Protein AF-A0AAW1UVA2-F1 (afdb_monomer_lite)

Sequence (153 aa):
MVSECLQNREATVVDADKLIKRSIAFFERLKEKPGTKTLEAKRAAITSNFCDLPITSRNKITAIYDQQLLSSVENNLNGDFSQQEAVIATGTNNYEKEYESLFSELKVLEINNWAPEKFVGYGEQEIEHLCARFRLNANKIKNNFRDNWKTAL

Foldseek 3Di:
DLVVLVPDPPQDPLNNVVSLVVVLVVLVVCVVPPDPVRVLVVVCVVVCAHPNDRNDDDVVDDDDDSVVVSVVVSVVSVCPPQPPVPPPDDPDPCSVVVVVLLSVLSLLVDPVSDDPDDDDCPSLVSLVVVCVVVVHDSVVVSVVSNVVSVVVD

Secondary structure (DSSP, 8-state):
-HHHHHH-TT--HHHHHHHHHHHHHHHHHHHHS--HHHHHHHHHHHHTEETTEE----TTSPPP-HHHHHHHHHHHHHHHHHHTT-SSS---TTHHHHHHHHHHHHHTT-GGGS-SS--TTTTHHHHHHHHHHTT--HHHHHHHHHHHHHH--

Structure (mmCIF, N/CA/C/O backbone):
data_AF-A0AAW1UVA2-F1
#
_entry.id   AF-A0AAW1UVA2-F1
#
loop_
_atom_site.group_PDB
_atom_site.id
_atom_site.type_symbol
_atom_site.label_atom_id
_atom_site.label_alt_id
_atom_site.label_comp_id
_atom_site.label_asym_id
_atom_site.label_entity_id
_atom_site.label_seq_id
_atom_site.pdbx_PDB_ins_code
_atom_site.Cartn_x
_atom_site.Cartn_y
_atom_site.Cartn_z
_atom_site.occupancy
_atom_site.B_iso_or_equiv
_atom_site.auth_seq_id
_atom_site.auth_comp_id
_atom_site.auth_asym_id
_atom_site.auth_atom_id
_atom_site.pdbx_PDB_model_num
ATOM 1 N N . MET A 1 1 ? -13.250 -4.067 1.180 1.00 55.97 1 MET A N 1
ATOM 2 C CA . MET A 1 1 ? -12.621 -2.903 0.522 1.00 55.97 1 MET A CA 1
ATOM 3 C C . MET A 1 1 ? -11.191 -3.219 0.101 1.00 55.97 1 MET A C 1
ATOM 5 O O . MET A 1 1 ? -11.029 -3.576 -1.047 1.00 55.97 1 MET A O 1
ATOM 9 N N . VAL A 1 2 ? -10.178 -3.227 0.981 1.00 62.25 2 VAL A N 1
ATOM 10 C CA . VAL A 1 2 ? -8.783 -3.542 0.571 1.00 62.25 2 VAL A CA 1
ATOM 11 C C . VAL A 1 2 ? -8.648 -4.960 0.014 1.00 62.25 2 VAL A C 1
ATOM 13 O O . VAL A 1 2 ? -8.144 -5.131 -1.084 1.00 62.25 2 VAL A O 1
ATOM 16 N N . SER A 1 3 ? -9.192 -5.964 0.711 1.00 68.19 3 SER A N 1
ATOM 17 C CA . SER A 1 3 ? -9.168 -7.361 0.243 1.00 68.19 3 SER A CA 1
ATOM 18 C C . SER A 1 3 ? -9.852 -7.564 -1.110 1.00 68.19 3 SER A C 1
ATOM 20 O O . SER A 1 3 ? -9.451 -8.443 -1.852 1.00 68.19 3 SER A O 1
ATOM 22 N N . GLU A 1 4 ? -10.880 -6.783 -1.427 1.00 73.62 4 GLU A N 1
ATOM 23 C CA . GLU A 1 4 ? -11.614 -6.902 -2.692 1.00 73.62 4 GLU A CA 1
ATOM 24 C C . GLU A 1 4 ? -10.848 -6.214 -3.825 1.00 73.62 4 GLU A C 1
ATOM 26 O O . GLU A 1 4 ? -10.681 -6.782 -4.898 1.00 73.62 4 GLU A O 1
ATOM 31 N N . CYS A 1 5 ? -10.289 -5.030 -3.555 1.00 67.88 5 CYS A N 1
ATOM 32 C CA . CYS A 1 5 ? -9.435 -4.328 -4.507 1.00 67.88 5 CYS A CA 1
ATOM 33 C C . CYS A 1 5 ? -8.150 -5.112 -4.820 1.00 67.88 5 CYS A C 1
ATOM 35 O O . CYS A 1 5 ? -7.747 -5.149 -5.975 1.00 67.88 5 CYS A O 1
ATOM 37 N N . LEU A 1 6 ? -7.541 -5.775 -3.828 1.00 67.44 6 LEU A N 1
ATOM 38 C CA . LEU A 1 6 ? -6.348 -6.614 -4.016 1.00 67.44 6 LEU A CA 1
ATOM 39 C C . LEU A 1 6 ? -6.647 -7.958 -4.701 1.00 67.44 6 LEU A C 1
ATOM 41 O O . LEU A 1 6 ? -5.748 -8.574 -5.260 1.00 67.44 6 LEU A O 1
ATOM 45 N N . GLN A 1 7 ? -7.896 -8.428 -4.658 1.00 75.38 7 GLN A N 1
ATOM 46 C CA . GLN A 1 7 ? -8.329 -9.631 -5.377 1.00 75.38 7 GLN A CA 1
ATOM 47 C C . GLN A 1 7 ? -8.655 -9.353 -6.848 1.00 75.38 7 GLN A C 1
ATOM 49 O O . GLN A 1 7 ? -8.804 -10.299 -7.628 1.00 75.38 7 GLN A O 1
ATOM 54 N N . ASN A 1 8 ? -8.766 -8.081 -7.245 1.00 76.94 8 ASN A N 1
ATOM 55 C CA . ASN A 1 8 ? -8.970 -7.732 -8.640 1.00 76.94 8 ASN A CA 1
ATOM 56 C C . ASN A 1 8 ? -7.690 -8.010 -9.443 1.00 76.94 8 ASN A C 1
ATOM 58 O O . ASN A 1 8 ? -6.608 -7.547 -9.094 1.00 76.94 8 ASN A O 1
ATOM 62 N N . ARG A 1 9 ? -7.821 -8.735 -10.558 1.00 68.94 9 ARG A N 1
ATOM 63 C CA . ARG A 1 9 ? -6.695 -9.079 -11.444 1.00 68.94 9 ARG A CA 1
ATOM 64 C C . ARG A 1 9 ? -6.120 -7.875 -12.190 1.00 68.94 9 ARG A C 1
ATOM 66 O O . ARG A 1 9 ? -5.031 -7.978 -12.741 1.00 68.94 9 ARG A O 1
ATOM 73 N N . GLU A 1 10 ? -6.857 -6.772 -12.228 1.00 75.12 10 GLU A N 1
ATOM 74 C CA . GLU A 1 10 ? -6.433 -5.515 -12.849 1.00 75.12 10 GLU A CA 1
ATOM 75 C C . GLU A 1 10 ? -5.598 -4.634 -11.910 1.00 75.12 10 GLU A C 1
ATOM 77 O O . GLU A 1 10 ? -5.023 -3.648 -12.363 1.00 75.12 10 GLU A O 1
ATOM 82 N N . ALA A 1 11 ? -5.522 -4.960 -10.614 1.00 69.94 11 ALA A N 1
ATOM 83 C CA . ALA A 1 11 ? -4.760 -4.163 -9.662 1.00 69.94 11 ALA A CA 1
ATOM 84 C C . ALA A 1 11 ? -3.256 -4.302 -9.932 1.00 69.94 11 ALA A C 1
ATOM 86 O O . ALA A 1 11 ? -2.697 -5.402 -9.882 1.00 69.94 11 ALA A O 1
ATOM 87 N N . THR A 1 12 ? -2.591 -3.179 -10.202 1.00 78.44 12 THR A N 1
ATOM 88 C CA . THR A 1 12 ? -1.133 -3.152 -10.318 1.00 78.44 12 THR A CA 1
ATOM 89 C C . THR A 1 12 ? -0.498 -3.287 -8.934 1.00 78.44 12 THR A C 1
ATOM 91 O O . THR A 1 12 ? -1.101 -2.994 -7.898 1.00 78.44 12 THR A O 1
ATOM 94 N N . VAL A 1 13 ? 0.771 -3.696 -8.906 1.00 78.31 13 VAL A N 1
ATOM 95 C CA . VAL A 1 13 ? 1.569 -3.732 -7.670 1.00 78.31 13 VAL A CA 1
ATOM 96 C C . VAL A 1 13 ? 1.650 -2.340 -7.021 1.00 78.31 13 VAL A C 1
ATOM 98 O O . VAL A 1 13 ? 1.659 -2.223 -5.797 1.00 78.31 13 VAL A O 1
ATOM 101 N N . VAL A 1 14 ? 1.652 -1.277 -7.831 1.00 77.12 14 VAL A N 1
ATOM 102 C CA . VAL A 1 14 ? 1.715 0.113 -7.359 1.00 77.12 14 VAL A CA 1
ATOM 103 C C . VAL A 1 14 ? 0.389 0.567 -6.748 1.00 77.12 14 VAL A C 1
ATOM 105 O O . VAL A 1 14 ? 0.384 1.172 -5.671 1.00 77.12 14 VAL A O 1
ATOM 108 N N . ASP A 1 15 ? -0.737 0.205 -7.361 1.00 77.38 15 ASP A N 1
ATOM 109 C CA . ASP A 1 15 ? -2.063 0.442 -6.795 1.00 77.38 15 ASP A CA 1
ATOM 110 C C . ASP A 1 15 ? -2.268 -0.329 -5.484 1.00 77.38 15 ASP A C 1
ATOM 112 O O . ASP A 1 15 ? -2.815 0.216 -4.519 1.00 77.38 15 ASP A O 1
ATOM 116 N N . ALA A 1 16 ? -1.788 -1.573 -5.414 1.00 79.38 16 ALA A N 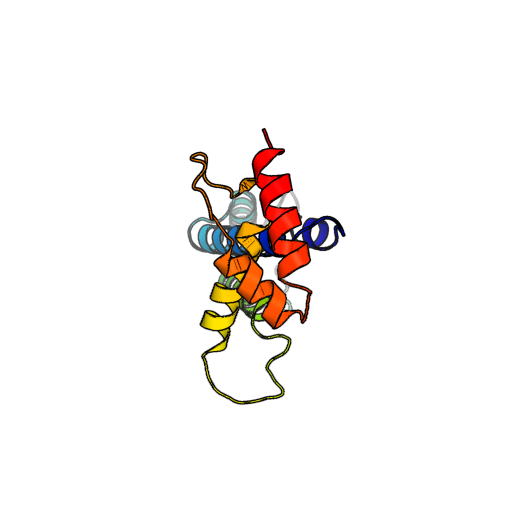1
ATOM 117 C CA . ALA A 1 16 ? -1.842 -2.393 -4.209 1.00 79.38 16 ALA A CA 1
ATOM 118 C C . ALA A 1 16 ? -1.096 -1.743 -3.029 1.00 79.38 16 ALA A C 1
ATOM 120 O O . ALA A 1 16 ? -1.679 -1.570 -1.955 1.00 79.38 16 ALA A O 1
ATOM 121 N N . ASP A 1 17 ? 0.150 -1.307 -3.232 1.00 79.81 17 ASP A N 1
ATOM 122 C CA . ASP A 1 17 ? 0.942 -0.602 -2.212 1.00 79.81 17 ASP A CA 1
ATOM 123 C C . ASP A 1 17 ? 0.265 0.701 -1.762 1.00 79.81 17 ASP A C 1
ATOM 125 O O . ASP A 1 17 ? 0.136 0.971 -0.565 1.00 79.81 17 ASP A O 1
ATOM 129 N N . LYS A 1 18 ? -0.276 1.482 -2.705 1.00 82.56 18 LYS A N 1
ATOM 130 C CA . LYS A 1 18 ? -1.019 2.711 -2.394 1.00 82.56 18 LYS A CA 1
ATOM 131 C C . LYS A 1 18 ? -2.249 2.436 -1.528 1.00 82.56 18 LYS A C 1
ATOM 133 O O . LYS A 1 18 ? -2.531 3.192 -0.592 1.00 82.56 18 LYS A O 1
ATOM 138 N N . LEU A 1 19 ? -2.992 1.368 -1.818 1.00 82.12 19 LEU A N 1
ATOM 139 C CA . LEU A 1 19 ? -4.156 0.951 -1.031 1.00 82.12 19 LEU A CA 1
ATOM 140 C C . LEU A 1 19 ? -3.762 0.494 0.376 1.00 82.12 19 LEU A C 1
ATOM 142 O O . LEU A 1 19 ? -4.458 0.825 1.343 1.00 82.12 19 LEU A O 1
ATOM 146 N N . ILE A 1 20 ? -2.647 -0.219 0.507 1.00 83.12 20 ILE A N 1
ATOM 147 C CA . ILE A 1 20 ? -2.124 -0.679 1.795 1.00 83.12 20 ILE A CA 1
ATOM 148 C C 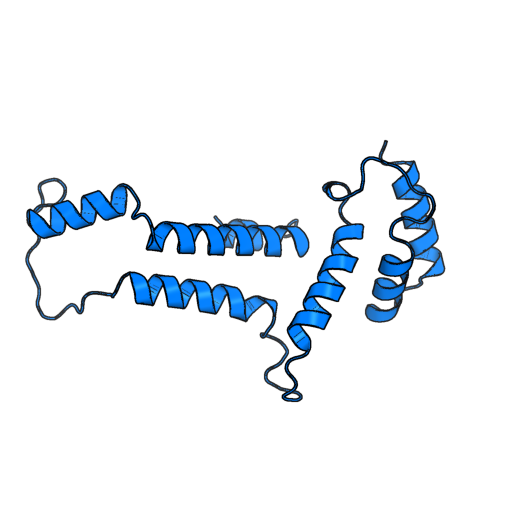. ILE A 1 20 ? -1.651 0.508 2.635 1.00 83.12 20 ILE A C 1
ATOM 150 O O . ILE A 1 20 ? -2.139 0.679 3.752 1.00 83.12 20 ILE A O 1
ATOM 154 N N . LYS A 1 21 ? -0.829 1.406 2.077 1.00 83.75 21 LYS A N 1
ATOM 155 C CA . LYS A 1 21 ? -0.378 2.641 2.748 1.00 83.75 21 LYS A CA 1
ATOM 156 C C . LYS A 1 21 ? -1.546 3.515 3.191 1.00 83.75 21 LYS A C 1
ATOM 158 O O . LYS A 1 21 ? -1.575 4.006 4.318 1.00 83.75 21 LYS A O 1
ATOM 163 N N . ARG A 1 22 ? -2.571 3.656 2.344 1.00 85.12 22 ARG A N 1
ATOM 164 C CA . ARG A 1 22 ? -3.810 4.360 2.710 1.00 85.12 22 ARG A CA 1
ATOM 165 C C . ARG A 1 22 ? -4.518 3.703 3.897 1.00 85.12 22 ARG A C 1
ATOM 167 O O . ARG A 1 22 ? -5.100 4.405 4.722 1.00 85.12 22 ARG A O 1
ATOM 174 N N . SER A 1 23 ? -4.501 2.378 3.965 1.00 84.88 23 SER A N 1
ATOM 175 C CA . SER A 1 23 ? -5.155 1.615 5.031 1.00 84.88 23 SER A CA 1
ATOM 176 C C . SER A 1 23 ? -4.390 1.706 6.345 1.00 84.88 23 SER A C 1
ATOM 178 O O . SER A 1 23 ? -5.012 1.912 7.383 1.00 84.88 23 SER A O 1
ATOM 180 N N . ILE A 1 24 ? -3.058 1.657 6.297 1.00 84.81 24 ILE A N 1
ATOM 181 C CA . ILE A 1 24 ? -2.179 1.921 7.444 1.00 84.81 24 ILE A CA 1
ATOM 182 C C . ILE A 1 24 ? -2.465 3.314 8.013 1.00 84.81 24 ILE A C 1
ATOM 184 O O . ILE A 1 24 ? -2.867 3.429 9.169 1.00 84.81 24 ILE A O 1
ATOM 188 N N . ALA A 1 25 ? -2.417 4.353 7.173 1.00 84.88 25 ALA A N 1
ATOM 189 C CA . ALA A 1 25 ? -2.702 5.727 7.594 1.00 84.88 25 ALA A CA 1
ATOM 190 C C . ALA A 1 25 ? -4.119 5.892 8.180 1.00 84.88 25 ALA A C 1
ATOM 192 O O . ALA A 1 25 ? -4.367 6.721 9.059 1.00 84.88 25 ALA A O 1
ATOM 193 N N . PHE A 1 26 ? -5.085 5.107 7.697 1.00 85.25 26 PHE A N 1
ATOM 194 C CA . PHE A 1 26 ? -6.427 5.077 8.267 1.00 85.25 26 PHE A CA 1
ATOM 195 C C . PHE A 1 26 ? -6.446 4.459 9.674 1.00 85.25 26 PHE A C 1
ATOM 197 O O . PHE A 1 26 ? -7.090 5.015 10.565 1.00 85.25 26 PHE A O 1
ATOM 204 N N . PHE A 1 27 ? -5.736 3.350 9.897 1.00 83.75 27 PHE A N 1
ATOM 205 C CA . PHE A 1 27 ? -5.634 2.727 11.217 1.00 83.75 27 PHE A CA 1
ATOM 206 C C . PHE A 1 27 ? -4.873 3.595 12.224 1.00 83.75 27 PHE A C 1
ATOM 208 O O . PHE A 1 27 ? -5.314 3.694 13.369 1.00 83.75 27 PHE A O 1
ATOM 215 N N . GLU A 1 28 ? -3.814 4.290 11.805 1.00 84.94 28 GLU A N 1
ATOM 216 C CA . GLU A 1 28 ? -3.115 5.279 12.639 1.00 84.94 28 GLU A CA 1
ATOM 217 C C . GLU A 1 28 ? -4.075 6.375 13.115 1.00 84.94 28 GLU A C 1
ATOM 219 O O . GLU A 1 28 ? -4.224 6.617 14.315 1.00 84.94 28 GLU A O 1
ATOM 224 N N . ARG A 1 29 ? -4.837 6.968 12.187 1.00 85.25 29 ARG A N 1
ATOM 225 C CA . ARG A 1 29 ? -5.842 7.986 12.530 1.00 85.25 29 ARG A CA 1
ATOM 226 C C . ARG A 1 29 ? -6.944 7.455 13.440 1.00 85.25 29 ARG A C 1
ATOM 228 O O . ARG A 1 29 ? -7.454 8.210 14.263 1.00 85.25 29 ARG A O 1
ATOM 235 N N . LEU A 1 30 ? -7.323 6.183 13.313 1.00 83.50 30 LEU A N 1
ATOM 236 C CA . LEU A 1 30 ? -8.300 5.559 14.208 1.00 83.50 30 LEU A CA 1
ATOM 237 C C . LEU A 1 30 ? -7.775 5.389 15.639 1.00 83.50 30 LEU A C 1
ATOM 239 O O . LEU A 1 30 ? -8.580 5.447 16.573 1.00 83.50 30 LEU A O 1
ATOM 243 N N . LYS A 1 31 ? -6.460 5.199 15.829 1.00 81.69 31 LYS A N 1
ATOM 244 C CA . LYS A 1 31 ? -5.844 5.171 17.167 1.00 81.69 31 LYS A CA 1
ATOM 245 C C . LYS A 1 31 ? -5.916 6.544 17.837 1.00 81.69 31 LYS A C 1
ATOM 247 O O . LYS A 1 31 ? -6.214 6.613 19.027 1.00 81.69 31 LYS A O 1
ATOM 252 N N . GLU A 1 32 ? -5.675 7.615 17.081 1.00 83.50 32 GLU A N 1
ATOM 253 C CA . GLU A 1 32 ? -5.730 8.995 17.584 1.00 83.50 32 GLU A CA 1
ATOM 254 C C . GLU A 1 32 ? -7.165 9.478 17.816 1.00 83.50 32 GLU A C 1
ATOM 256 O O . GLU A 1 32 ? -7.486 10.055 18.857 1.00 83.50 32 GLU A O 1
ATOM 261 N N . LYS A 1 33 ? -8.049 9.242 16.840 1.00 85.00 33 LYS A N 1
ATOM 262 C CA . LYS A 1 33 ? -9.431 9.711 16.856 1.00 85.00 33 LYS A CA 1
ATOM 263 C C . LYS A 1 33 ? -10.393 8.545 16.610 1.00 85.00 33 LYS A C 1
ATOM 265 O O . LYS A 1 33 ? -10.565 8.121 15.465 1.00 85.00 33 LYS A O 1
ATOM 270 N N . PRO A 1 34 ? -11.091 8.057 17.653 1.00 79.38 34 PRO A N 1
ATOM 271 C CA . PRO A 1 34 ? -12.045 6.969 17.493 1.00 79.38 34 PRO A CA 1
ATOM 272 C C . PRO A 1 34 ? -13.211 7.390 16.591 1.00 79.38 34 PRO A C 1
ATOM 274 O O . PRO A 1 34 ? -13.727 8.508 16.682 1.00 79.38 34 PRO A O 1
ATOM 277 N N . GLY A 1 35 ? -13.638 6.471 15.724 1.00 82.31 35 GLY A N 1
ATOM 278 C CA . GLY A 1 35 ? -14.748 6.693 14.803 1.00 82.31 35 GLY A CA 1
ATOM 279 C C . GLY A 1 35 ? -16.101 6.812 15.510 1.00 82.31 35 GLY A C 1
ATOM 280 O O . GLY A 1 35 ? -16.270 6.412 16.662 1.00 82.31 35 GLY A O 1
ATOM 281 N N . THR A 1 36 ? -17.106 7.313 14.791 1.00 83.56 36 THR A N 1
ATOM 282 C CA . THR A 1 36 ? -18.462 7.561 15.314 1.00 83.56 36 THR A CA 1
ATOM 283 C C . THR A 1 36 ? -19.093 6.308 15.923 1.00 83.56 36 THR A C 1
ATOM 285 O O . THR A 1 36 ? -19.630 6.363 17.025 1.00 83.56 36 THR A O 1
ATOM 288 N N . LYS A 1 37 ? -18.944 5.158 15.253 1.00 82.44 37 LYS A N 1
ATOM 289 C CA . LYS A 1 37 ? -19.441 3.861 15.742 1.00 82.44 37 LYS A CA 1
ATOM 290 C C . LYS A 1 37 ? -18.683 3.367 16.975 1.00 82.44 37 LYS A C 1
ATOM 292 O O . LYS A 1 37 ? -19.279 2.794 17.877 1.00 82.44 37 LYS A O 1
ATOM 297 N N . THR A 1 38 ? -17.377 3.620 17.049 1.00 80.31 38 THR A N 1
ATOM 298 C CA . THR A 1 38 ? -16.568 3.298 18.233 1.00 80.31 38 THR A CA 1
ATOM 299 C C . THR A 1 38 ? -17.009 4.135 19.433 1.00 80.31 38 THR A C 1
ATOM 301 O O . THR A 1 38 ? -17.074 3.631 20.550 1.00 80.31 38 THR A O 1
ATOM 304 N N . LEU A 1 39 ? -17.351 5.409 19.217 1.00 82.12 39 LEU A N 1
ATOM 305 C CA . LEU A 1 39 ? -17.897 6.277 20.261 1.00 82.12 39 LEU A CA 1
ATOM 306 C C . LEU A 1 39 ? -19.283 5.818 20.723 1.00 82.12 39 LEU A C 1
ATOM 308 O O . LEU A 1 39 ? -19.549 5.818 21.921 1.00 82.12 39 LEU A O 1
ATOM 312 N N . GLU A 1 40 ? -20.146 5.408 19.797 1.00 82.44 40 GLU A N 1
ATOM 313 C CA . GLU A 1 40 ? -21.461 4.840 20.102 1.00 82.44 40 GLU A CA 1
ATOM 314 C C . GLU A 1 40 ? -21.342 3.549 20.923 1.00 82.44 40 GLU A C 1
ATOM 316 O O . GLU A 1 40 ? -21.980 3.427 21.966 1.00 82.44 40 GLU A O 1
ATOM 321 N N . ALA A 1 41 ? -20.439 2.645 20.536 1.00 81.25 41 ALA A N 1
ATOM 322 C CA . ALA A 1 41 ? -20.148 1.428 21.290 1.00 81.25 41 ALA A CA 1
ATOM 323 C C . ALA A 1 41 ? -19.597 1.728 22.695 1.00 81.25 41 ALA A C 1
ATOM 325 O O . ALA A 1 41 ? -20.038 1.126 23.671 1.00 81.25 41 ALA A O 1
ATOM 326 N N . LYS A 1 42 ? -18.683 2.702 22.830 1.00 80.62 42 LYS A N 1
ATOM 327 C CA . LYS A 1 42 ? -18.169 3.143 24.141 1.00 80.62 42 LYS A CA 1
ATOM 328 C C . LYS A 1 42 ? -19.269 3.736 25.018 1.00 80.62 42 LYS A C 1
ATOM 330 O O . LYS A 1 42 ? -19.315 3.449 26.210 1.00 80.62 42 LYS A O 1
ATOM 335 N N . ARG A 1 43 ? -20.166 4.539 24.440 1.00 82.12 43 ARG A N 1
ATOM 336 C CA . ARG A 1 43 ? -21.327 5.085 25.157 1.00 82.12 43 ARG A CA 1
ATOM 337 C C . ARG A 1 43 ? -22.248 3.968 25.620 1.00 82.12 43 ARG A C 1
ATOM 339 O O . ARG A 1 43 ? -22.565 3.919 26.797 1.00 82.12 43 ARG A O 1
ATOM 346 N N . ALA A 1 44 ? -22.590 3.034 24.745 1.00 80.69 44 ALA A N 1
ATOM 347 C CA . ALA A 1 44 ? -23.442 1.908 25.095 1.00 80.69 44 ALA A CA 1
ATOM 348 C C . ALA A 1 44 ? -22.821 0.969 26.137 1.00 80.69 44 ALA A C 1
ATOM 350 O O . ALA A 1 44 ? -23.540 0.447 26.984 1.00 80.69 44 ALA A O 1
ATOM 351 N N . ALA A 1 45 ? -21.494 0.799 26.132 1.00 77.56 45 ALA A N 1
ATOM 352 C CA . ALA A 1 45 ? -20.783 0.074 27.183 1.00 77.56 45 ALA A CA 1
ATOM 353 C C . ALA A 1 45 ? -20.924 0.761 28.554 1.00 77.56 45 ALA A C 1
ATOM 355 O O . ALA A 1 45 ? -21.099 0.082 29.560 1.00 77.56 45 ALA A O 1
ATOM 356 N N . ILE A 1 46 ? -20.907 2.100 28.599 1.00 78.94 46 ILE A N 1
ATOM 357 C CA . ILE A 1 46 ? -21.146 2.876 29.829 1.00 78.94 46 ILE A CA 1
ATOM 358 C C . ILE A 1 46 ? -22.621 2.792 30.241 1.00 78.94 46 ILE A C 1
ATOM 360 O O . ILE A 1 46 ? -22.933 2.544 31.401 1.00 78.94 46 ILE A O 1
ATOM 364 N N . THR A 1 47 ? -23.537 2.983 29.292 1.00 77.62 47 THR A N 1
ATOM 365 C CA . THR A 1 47 ? -24.989 2.989 29.533 1.00 77.62 47 THR A CA 1
ATOM 366 C C . THR A 1 47 ? -25.555 1.577 29.751 1.00 77.62 47 THR A C 1
ATOM 368 O O . THR A 1 47 ? -26.713 1.439 30.130 1.00 77.62 47 THR A O 1
ATOM 371 N N . SER A 1 48 ? -24.751 0.525 29.534 1.00 75.00 48 SER A N 1
ATOM 372 C CA . SER A 1 48 ? -25.153 -0.894 29.557 1.00 75.00 48 SER A CA 1
ATOM 373 C C . SER A 1 48 ? -26.370 -1.210 28.675 1.00 75.00 48 SER A C 1
ATOM 375 O O . SER A 1 48 ? -27.077 -2.189 28.907 1.00 75.00 48 SER A O 1
ATOM 377 N N . ASN A 1 49 ? -26.613 -0.385 27.656 1.00 76.81 49 ASN A N 1
ATOM 378 C CA . ASN A 1 49 ? -27.748 -0.485 26.752 1.00 76.81 49 ASN A CA 1
ATOM 379 C C . ASN A 1 49 ? -27.297 -0.072 25.348 1.00 76.81 49 ASN A C 1
ATOM 381 O O . ASN A 1 49 ? -26.772 1.029 25.164 1.00 76.81 49 ASN A O 1
ATOM 385 N N . PHE A 1 50 ? -27.480 -0.954 24.370 1.00 73.38 50 PHE A N 1
ATOM 386 C CA . PHE A 1 50 ? -27.177 -0.692 22.964 1.00 73.38 50 PHE A CA 1
ATOM 387 C C . PHE A 1 50 ? -28.447 -0.912 22.149 1.00 73.38 50 PHE A C 1
ATOM 389 O O . PHE A 1 50 ? -28.943 -2.033 22.120 1.00 73.38 50 PHE A O 1
ATOM 396 N N . CYS A 1 51 ? -28.974 0.133 21.502 1.00 67.00 51 CYS A N 1
ATOM 397 C CA . CYS A 1 51 ? -30.207 0.054 20.701 1.00 67.00 51 CYS A CA 1
ATOM 398 C C . CYS A 1 51 ? -31.338 -0.722 21.411 1.00 67.00 51 CYS A C 1
ATOM 400 O O . CYS A 1 51 ? -31.877 -1.677 20.859 1.00 67.00 51 CYS A O 1
ATOM 402 N N . ASP A 1 52 ? -31.633 -0.343 22.659 1.00 74.19 52 ASP A N 1
ATOM 403 C CA . ASP A 1 52 ? -32.680 -0.928 23.516 1.00 74.19 52 ASP A CA 1
ATOM 404 C C . ASP A 1 52 ? -32.444 -2.372 24.002 1.00 74.19 52 ASP A C 1
ATOM 406 O O . ASP A 1 52 ? -33.306 -2.960 24.660 1.00 74.19 52 ASP A O 1
ATOM 410 N N . LEU A 1 53 ? -31.259 -2.937 23.746 1.00 73.81 53 LEU A N 1
ATOM 411 C CA . LEU A 1 53 ? -30.827 -4.222 24.290 1.00 73.81 53 LEU A CA 1
ATOM 412 C C . LEU A 1 53 ? -29.889 -4.031 25.496 1.00 73.81 53 LEU A C 1
ATOM 414 O O . LEU A 1 53 ? -28.786 -3.490 25.339 1.00 73.81 53 LEU A O 1
ATOM 418 N N . PRO A 1 54 ? -30.265 -4.532 26.691 1.00 76.44 54 PRO A N 1
ATOM 419 C CA . PRO A 1 54 ? -29.399 -4.484 27.859 1.00 76.44 54 PRO A CA 1
ATOM 420 C C . PRO A 1 54 ? -28.203 -5.425 27.681 1.00 76.44 54 PRO A C 1
ATOM 422 O O . PRO A 1 54 ? -28.348 -6.616 27.396 1.00 76.44 54 PRO A O 1
ATOM 425 N N . ILE A 1 55 ? -27.000 -4.895 27.882 1.00 75.69 55 ILE A N 1
ATOM 426 C CA . ILE A 1 55 ? -25.757 -5.656 27.774 1.00 75.69 55 ILE A CA 1
ATOM 427 C C . ILE A 1 55 ? -25.509 -6.359 29.111 1.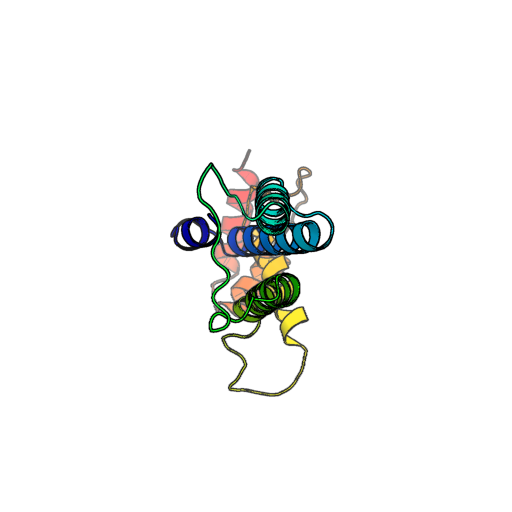00 75.69 55 ILE A C 1
ATOM 429 O O . ILE A 1 55 ? -25.101 -5.741 30.092 1.00 75.69 55 ILE A O 1
ATOM 433 N N . THR A 1 56 ? -25.721 -7.673 29.171 1.00 71.31 56 THR A N 1
ATOM 434 C CA . THR A 1 56 ? -25.307 -8.475 30.331 1.00 71.31 56 THR A CA 1
ATOM 435 C C . THR A 1 56 ? -23.809 -8.763 30.273 1.00 71.31 56 THR A C 1
ATOM 437 O O . THR A 1 56 ? -23.346 -9.454 29.362 1.00 71.31 56 THR A O 1
ATOM 440 N N . SER A 1 57 ? -23.052 -8.284 31.263 1.00 65.19 57 SER A N 1
ATOM 441 C CA . SER A 1 57 ? -21.631 -8.618 31.412 1.00 65.19 57 SER A CA 1
ATOM 442 C C . SER A 1 57 ? -21.454 -10.114 31.696 1.00 65.19 57 SER A C 1
ATOM 444 O O . SER A 1 57 ? -21.941 -10.636 32.701 1.00 65.19 57 SER A O 1
ATOM 446 N N . ARG A 1 58 ? -20.756 -10.822 30.800 1.00 68.56 58 ARG A N 1
ATOM 447 C CA . ARG A 1 58 ? -20.336 -12.216 30.989 1.00 68.56 58 ARG A CA 1
ATOM 448 C C . ARG A 1 58 ? -18.828 -12.238 31.211 1.00 68.56 58 ARG A C 1
ATOM 450 O O . ARG A 1 58 ? -18.059 -12.122 30.263 1.00 68.56 58 ARG A O 1
ATOM 457 N N . ASN A 1 59 ? -18.409 -12.492 32.448 1.00 63.34 59 ASN A N 1
ATOM 458 C CA . ASN A 1 59 ? -17.002 -12.457 32.882 1.00 63.34 59 ASN A CA 1
ATOM 459 C C . ASN A 1 59 ? -16.076 -13.480 32.184 1.00 63.34 59 ASN A C 1
ATOM 461 O O . ASN A 1 59 ? -14.872 -13.462 32.405 1.00 63.34 59 ASN A O 1
ATOM 465 N N . LYS A 1 60 ? -16.618 -14.399 31.369 1.00 71.62 60 LYS A N 1
ATOM 466 C CA . LYS A 1 60 ? -15.834 -15.369 30.583 1.00 71.62 60 LYS A CA 1
ATOM 467 C C . LYS A 1 60 ? -15.300 -14.801 29.264 1.00 71.62 60 LYS A C 1
ATOM 469 O O . LYS A 1 60 ? -14.491 -15.464 28.626 1.00 71.62 60 LYS A O 1
ATOM 474 N N . ILE A 1 61 ? -15.773 -13.632 28.831 1.00 70.06 61 ILE A N 1
ATOM 475 C CA . ILE A 1 61 ? -15.347 -13.014 27.574 1.00 70.06 61 ILE A CA 1
ATOM 476 C C . ILE A 1 61 ? -14.272 -11.981 27.898 1.00 70.06 61 ILE A C 1
ATOM 478 O O . ILE A 1 61 ? -14.553 -10.950 28.506 1.00 70.06 61 ILE A O 1
ATOM 482 N N . THR A 1 62 ? -13.033 -12.266 27.507 1.00 68.38 62 THR A N 1
ATOM 483 C CA . THR A 1 62 ? -11.932 -11.309 27.611 1.00 68.38 62 THR A CA 1
ATOM 484 C C . THR A 1 62 ? -12.163 -10.176 26.618 1.00 68.38 62 THR A C 1
ATOM 486 O O . THR A 1 62 ? -12.374 -10.421 25.430 1.00 68.38 62 THR A O 1
ATOM 489 N N . ALA A 1 63 ? -12.133 -8.934 27.100 1.00 69.31 63 ALA A N 1
ATOM 490 C CA . ALA A 1 63 ? -12.195 -7.770 26.230 1.00 69.31 63 ALA A CA 1
ATOM 491 C C . ALA A 1 63 ? -10.950 -7.733 25.333 1.00 69.31 63 ALA A C 1
ATOM 493 O O . ALA A 1 63 ? -9.823 -7.857 25.817 1.00 69.31 63 ALA A O 1
ATOM 494 N N . ILE A 1 64 ? -11.155 -7.564 24.029 1.00 75.75 64 ILE A N 1
ATOM 495 C CA . ILE A 1 64 ? -10.057 -7.335 23.091 1.00 75.75 64 ILE A CA 1
ATOM 496 C C . ILE A 1 64 ? -9.564 -5.905 23.309 1.00 75.75 64 ILE A C 1
ATOM 498 O O . ILE A 1 64 ? -10.361 -4.971 23.344 1.00 75.75 64 ILE A O 1
ATOM 502 N N . TYR A 1 65 ? -8.254 -5.729 23.471 1.00 80.19 65 TYR A N 1
ATOM 503 C CA . TYR A 1 65 ? -7.669 -4.403 23.614 1.00 80.19 65 TYR A CA 1
ATOM 504 C C . TYR A 1 65 ? -7.557 -3.731 22.238 1.00 80.19 65 TYR A C 1
ATOM 506 O O . TYR A 1 65 ? -6.715 -4.113 21.421 1.00 80.19 65 TYR A O 1
ATOM 514 N N . ASP A 1 66 ? -8.404 -2.728 21.986 1.00 79.12 66 ASP A N 1
ATOM 515 C CA . ASP A 1 66 ? -8.550 -2.053 20.686 1.00 79.12 66 ASP A CA 1
ATOM 516 C C . ASP A 1 66 ? -7.209 -1.617 20.079 1.00 79.12 66 ASP A C 1
ATOM 518 O O . ASP A 1 66 ? -6.943 -1.851 18.901 1.00 79.12 66 ASP A O 1
ATOM 522 N N . GLN A 1 67 ? -6.325 -1.012 20.879 1.00 81.06 67 GLN A N 1
ATOM 523 C CA . GLN A 1 67 ? -5.039 -0.527 20.374 1.00 81.06 67 GLN A CA 1
ATOM 524 C C . GLN A 1 67 ? -4.081 -1.667 20.012 1.00 81.06 67 GLN A C 1
ATOM 526 O O . GLN A 1 67 ? -3.321 -1.528 19.059 1.00 81.06 67 GLN A O 1
ATOM 531 N N . GLN A 1 68 ? -4.114 -2.795 20.730 1.00 82.50 68 GLN A N 1
ATOM 532 C CA . GLN A 1 68 ? -3.280 -3.957 20.402 1.00 82.50 68 GLN A CA 1
ATOM 533 C C . GLN A 1 68 ? -3.774 -4.620 19.120 1.00 82.50 68 GLN A C 1
ATOM 535 O O . GLN A 1 68 ? -2.953 -5.005 18.293 1.00 82.50 68 GLN A O 1
ATOM 540 N N . LEU A 1 69 ? -5.092 -4.695 18.919 1.00 83.88 69 LEU A N 1
ATOM 541 C CA . LEU A 1 69 ? -5.661 -5.189 17.670 1.00 83.88 69 LEU A CA 1
ATOM 542 C C . LEU A 1 69 ? -5.253 -4.299 16.489 1.00 83.88 69 LEU A C 1
ATOM 544 O O . LEU A 1 69 ? -4.745 -4.808 15.494 1.00 83.88 69 LEU A O 1
ATOM 548 N N . LEU A 1 70 ? -5.418 -2.978 16.612 1.00 83.88 70 LEU A N 1
ATOM 549 C CA . LEU A 1 70 ? -5.046 -2.033 15.554 1.00 83.88 70 LEU A CA 1
ATOM 550 C C . LEU A 1 70 ? -3.547 -2.091 15.236 1.00 83.88 70 LEU A C 1
ATOM 552 O O . LEU A 1 70 ? -3.179 -2.154 14.068 1.00 83.88 70 LEU A O 1
ATOM 556 N N . SER A 1 71 ? -2.688 -2.134 16.257 1.00 82.94 71 SER A N 1
ATOM 557 C CA . SER A 1 71 ? -1.241 -2.287 16.063 1.00 82.94 71 SER A CA 1
ATOM 558 C C . SER A 1 71 ? -0.869 -3.639 15.453 1.00 82.94 71 SER A C 1
ATOM 560 O O . SER A 1 71 ? 0.029 -3.702 14.625 1.00 82.94 71 SER A O 1
ATOM 562 N N . SER A 1 72 ? -1.565 -4.72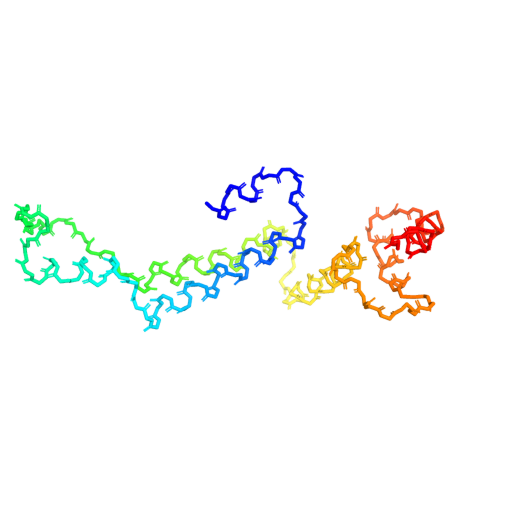3 15.808 1.00 83.25 72 SER A N 1
ATOM 563 C CA . SER A 1 72 ? -1.330 -6.035 15.196 1.00 83.25 72 SER A CA 1
ATOM 564 C C . SER A 1 72 ? -1.707 -6.050 13.717 1.00 83.25 72 SER A C 1
ATOM 566 O O . SER A 1 72 ? -0.986 -6.640 12.920 1.00 83.25 72 SER A O 1
ATOM 568 N N . VAL A 1 73 ? -2.822 -5.417 13.344 1.00 83.38 73 VAL A N 1
ATOM 569 C CA . VAL A 1 73 ? -3.250 -5.324 11.941 1.00 83.38 73 VAL A CA 1
ATOM 570 C C . VAL A 1 73 ? -2.268 -4.478 11.135 1.00 83.38 73 VAL A C 1
ATOM 572 O O . VAL A 1 73 ? -1.881 -4.876 10.044 1.00 83.38 73 VAL A O 1
ATOM 575 N N . GLU A 1 74 ? -1.824 -3.349 11.681 1.00 81.56 74 GLU A N 1
ATOM 576 C CA . GLU A 1 74 ? -0.818 -2.488 11.054 1.00 81.56 74 GLU A CA 1
ATOM 577 C C . GLU A 1 74 ? 0.514 -3.218 10.839 1.00 81.56 74 GLU A C 1
ATOM 579 O O . GLU A 1 74 ? 1.054 -3.207 9.735 1.00 81.56 74 GLU A O 1
ATOM 584 N N . ASN A 1 75 ? 0.999 -3.933 11.858 1.00 81.06 75 ASN A N 1
ATOM 585 C CA . ASN A 1 75 ? 2.225 -4.724 11.760 1.00 81.06 75 ASN A CA 1
ATOM 586 C C . ASN A 1 75 ? 2.116 -5.833 10.706 1.00 81.06 75 ASN A C 1
ATOM 588 O O . ASN A 1 75 ? 3.060 -6.044 9.950 1.00 81.06 75 ASN A O 1
ATOM 592 N N . ASN A 1 76 ? 0.968 -6.511 10.620 1.00 80.88 76 ASN A N 1
ATOM 593 C CA . ASN A 1 76 ? 0.744 -7.535 9.599 1.00 80.88 76 ASN A CA 1
ATOM 594 C C . ASN A 1 76 ? 0.720 -6.928 8.186 1.00 80.88 76 ASN A C 1
ATOM 596 O O . ASN A 1 76 ? 1.338 -7.474 7.277 1.00 80.88 76 ASN A O 1
ATOM 600 N N . LEU A 1 77 ? 0.074 -5.770 8.008 1.00 75.94 77 LEU A N 1
ATOM 601 C CA . LEU A 1 77 ? 0.050 -5.064 6.721 1.00 75.94 77 LEU A CA 1
ATOM 602 C C . LEU A 1 77 ? 1.441 -4.579 6.287 1.00 75.94 77 LEU A C 1
ATOM 604 O O . LEU A 1 77 ? 1.736 -4.595 5.095 1.00 75.94 77 LEU A O 1
ATOM 608 N N . ASN A 1 78 ? 2.296 -4.192 7.236 1.00 73.62 78 ASN A N 1
ATOM 609 C CA . ASN A 1 78 ? 3.690 -3.829 6.966 1.00 73.62 78 ASN A CA 1
ATOM 610 C C . ASN A 1 78 ? 4.577 -5.050 6.654 1.00 73.62 78 ASN A C 1
ATOM 612 O O . ASN A 1 78 ? 5.562 -4.925 5.927 1.00 73.62 78 ASN A O 1
ATOM 616 N N . GLY A 1 79 ? 4.256 -6.223 7.206 1.00 64.50 79 GLY A N 1
ATOM 617 C CA . GLY A 1 79 ? 5.035 -7.449 7.016 1.00 64.50 79 GLY A CA 1
ATOM 618 C C . GLY A 1 79 ? 4.814 -8.123 5.659 1.00 64.50 79 GLY A C 1
ATOM 619 O O . GLY A 1 79 ? 5.768 -8.603 5.050 1.00 64.50 79 GLY A O 1
ATOM 620 N N . ASP A 1 80 ? 3.580 -8.139 5.151 1.00 59.00 80 ASP A N 1
ATOM 621 C CA . ASP A 1 80 ? 3.214 -9.045 4.052 1.00 59.00 80 ASP A CA 1
ATOM 622 C C . ASP A 1 80 ? 3.818 -8.695 2.683 1.00 59.00 80 ASP A C 1
ATOM 624 O O . ASP A 1 80 ? 4.108 -9.603 1.907 1.00 59.00 80 ASP A O 1
ATOM 628 N N . PHE A 1 81 ? 4.066 -7.419 2.376 1.00 54.03 81 PHE A N 1
ATOM 629 C CA . PHE A 1 81 ? 4.585 -7.037 1.052 1.00 54.03 81 PHE A CA 1
ATOM 630 C C . PHE A 1 81 ? 6.109 -7.154 0.919 1.00 54.03 81 PHE A C 1
ATOM 632 O O . PHE A 1 81 ? 6.615 -7.441 -0.164 1.00 54.03 81 PHE A O 1
ATOM 639 N N . SER A 1 82 ? 6.839 -6.968 2.021 1.00 51.91 82 SER A N 1
ATOM 640 C CA . SER A 1 82 ? 8.307 -6.921 2.019 1.00 51.91 82 SER A CA 1
ATOM 641 C C . SER A 1 82 ? 8.965 -8.202 2.542 1.00 51.91 82 SER A C 1
ATOM 643 O O . SER A 1 82 ? 10.166 -8.374 2.349 1.00 51.91 82 SER A O 1
ATOM 645 N N . GLN A 1 83 ? 8.231 -9.088 3.232 1.00 51.38 83 GLN A N 1
ATOM 646 C CA . GLN A 1 83 ? 8.845 -10.181 4.007 1.00 51.38 83 GLN A CA 1
ATOM 647 C C . GLN A 1 83 ? 8.472 -11.602 3.563 1.00 51.38 83 GLN A C 1
ATOM 649 O O . GLN A 1 83 ? 9.151 -12.544 3.976 1.00 51.38 83 GLN A O 1
ATOM 654 N N . GLN A 1 84 ? 7.447 -11.804 2.723 1.00 48.56 84 GLN A N 1
ATOM 655 C CA . GLN A 1 84 ? 6.944 -13.163 2.456 1.00 48.56 84 GLN A CA 1
ATOM 656 C C . GLN A 1 84 ? 7.895 -14.071 1.649 1.00 48.56 84 GLN A C 1
ATOM 658 O O . GLN A 1 84 ? 7.760 -15.289 1.739 1.00 48.56 84 GLN A O 1
ATOM 663 N N . GLU A 1 85 ? 8.913 -13.544 0.960 1.00 44.00 85 GLU A N 1
ATOM 664 C CA . GLU A 1 85 ? 9.933 -14.380 0.288 1.00 44.00 85 GLU A CA 1
ATOM 665 C C . GLU A 1 85 ? 11.260 -14.520 1.066 1.00 44.00 85 GLU A C 1
ATOM 667 O O . GLU A 1 85 ? 12.118 -15.312 0.678 1.00 44.00 85 GLU A O 1
ATOM 672 N N . ALA A 1 86 ? 11.448 -13.820 2.194 1.00 43.06 86 ALA A N 1
ATOM 673 C CA . ALA A 1 86 ? 12.777 -13.623 2.792 1.00 43.06 86 ALA A CA 1
ATOM 674 C C . ALA A 1 86 ? 13.035 -14.332 4.137 1.00 43.06 86 ALA A C 1
ATOM 676 O O . ALA A 1 86 ? 14.029 -14.042 4.796 1.00 43.06 86 ALA A O 1
ATOM 677 N N . VAL A 1 87 ? 12.212 -15.295 4.562 1.00 44.09 87 VAL A N 1
ATOM 678 C CA . VAL A 1 87 ? 12.541 -16.083 5.774 1.00 44.09 87 VAL A CA 1
ATOM 679 C C . VAL A 1 87 ? 13.600 -17.168 5.491 1.00 44.09 87 VAL A C 1
ATOM 681 O O . VAL A 1 87 ? 14.193 -17.707 6.422 1.00 44.09 87 VAL A O 1
ATOM 684 N N . ILE A 1 88 ? 13.908 -17.477 4.223 1.00 45.00 88 ILE A N 1
ATOM 685 C CA . ILE A 1 88 ? 14.768 -18.628 3.878 1.00 45.00 88 ILE A CA 1
ATOM 686 C C . ILE A 1 88 ? 16.227 -18.253 3.554 1.00 45.00 88 ILE A C 1
ATOM 688 O O . ILE A 1 88 ? 17.098 -19.116 3.648 1.00 45.00 88 ILE A O 1
ATOM 692 N N . ALA A 1 89 ? 16.563 -16.998 3.246 1.00 44.06 89 ALA A N 1
ATOM 693 C CA . ALA A 1 89 ? 17.934 -16.675 2.849 1.00 44.06 89 ALA A CA 1
ATOM 694 C C . ALA A 1 89 ? 18.409 -15.316 3.374 1.00 44.06 89 ALA A C 1
ATOM 696 O O . ALA A 1 89 ? 17.989 -14.264 2.913 1.00 44.06 89 ALA A O 1
ATOM 697 N N . THR A 1 90 ? 19.389 -15.381 4.278 1.00 42.94 90 THR A N 1
ATOM 698 C CA . THR A 1 90 ? 20.346 -14.321 4.641 1.00 42.94 90 THR A CA 1
ATOM 699 C C . THR A 1 90 ? 19.803 -13.115 5.419 1.00 42.94 90 THR A C 1
ATOM 701 O O . THR A 1 90 ? 19.163 -12.215 4.890 1.00 42.94 90 THR A O 1
ATOM 704 N N . GLY A 1 91 ? 20.144 -13.072 6.712 1.00 47.06 91 GLY A N 1
ATOM 705 C CA . GLY A 1 91 ? 19.841 -11.976 7.632 1.00 47.06 91 GLY A CA 1
ATOM 706 C C . GLY A 1 91 ? 20.642 -10.711 7.334 1.00 47.06 91 GLY A C 1
ATOM 707 O O . GLY A 1 91 ? 21.625 -10.408 8.009 1.00 47.06 91 GLY A O 1
ATOM 708 N N . THR A 1 92 ? 20.232 -9.951 6.323 1.00 47.94 92 THR A N 1
ATOM 709 C CA . THR A 1 92 ? 20.737 -8.595 6.089 1.00 47.94 92 THR A CA 1
ATOM 710 C C . THR A 1 92 ? 19.575 -7.672 5.732 1.00 47.94 92 THR A C 1
ATOM 712 O O . THR A 1 92 ? 18.874 -7.881 4.747 1.00 47.94 92 THR A O 1
ATOM 715 N N . ASN A 1 93 ? 19.376 -6.638 6.554 1.00 53.62 93 ASN A N 1
ATOM 716 C CA . ASN A 1 93 ? 18.255 -5.689 6.518 1.00 53.62 93 ASN A CA 1
ATOM 717 C C . ASN A 1 93 ? 18.313 -4.689 5.339 1.00 53.62 93 ASN A C 1
ATOM 719 O O . ASN A 1 93 ? 18.138 -3.491 5.538 1.00 53.62 93 ASN A O 1
ATOM 723 N N . ASN A 1 94 ? 18.615 -5.148 4.121 1.00 60.22 94 ASN A N 1
ATOM 724 C CA . ASN A 1 94 ? 18.691 -4.301 2.919 1.00 60.22 94 ASN A CA 1
ATOM 725 C C . ASN A 1 94 ? 17.474 -4.461 1.984 1.00 60.22 94 ASN A C 1
ATOM 727 O O . ASN A 1 94 ? 17.377 -3.760 0.978 1.00 60.22 94 ASN A O 1
ATOM 731 N N . TYR A 1 95 ? 16.531 -5.340 2.339 1.00 64.50 95 TYR A N 1
ATOM 732 C CA . TYR A 1 95 ? 15.320 -5.645 1.568 1.00 64.50 95 TYR A CA 1
ATOM 733 C C . TYR A 1 95 ? 14.430 -4.421 1.348 1.00 64.50 95 TYR A C 1
ATOM 735 O O . TYR A 1 95 ? 13.892 -4.234 0.265 1.00 64.50 95 TYR A O 1
ATOM 743 N N . GLU A 1 96 ? 14.315 -3.550 2.349 1.00 67.19 96 GLU A N 1
ATOM 744 C CA . GLU A 1 96 ? 13.461 -2.365 2.275 1.00 67.19 96 GLU A CA 1
ATOM 745 C C . GLU A 1 96 ? 13.951 -1.398 1.191 1.00 67.19 96 GLU A C 1
ATOM 747 O O . GLU A 1 96 ? 13.158 -0.857 0.428 1.00 67.19 96 GLU A O 1
ATOM 752 N N . LYS A 1 97 ? 15.274 -1.263 1.037 1.00 71.75 97 LYS A N 1
ATOM 753 C CA . LYS A 1 97 ? 15.871 -0.424 -0.010 1.00 71.75 97 LYS A CA 1
ATOM 754 C C . LYS A 1 97 ? 15.718 -1.033 -1.398 1.00 71.75 97 LYS A C 1
ATOM 756 O O . LYS A 1 97 ? 15.437 -0.309 -2.347 1.00 71.75 97 LYS A O 1
ATOM 761 N N . GLU A 1 98 ? 15.900 -2.345 -1.530 1.00 73.44 98 GLU A N 1
ATOM 762 C CA . GLU A 1 98 ? 15.716 -3.038 -2.812 1.00 73.44 98 GLU A CA 1
ATOM 763 C C . GLU A 1 98 ? 14.250 -3.060 -3.257 1.00 73.44 98 GLU A C 1
ATOM 765 O O . GLU A 1 98 ? 13.970 -2.969 -4.456 1.00 73.44 98 GLU A O 1
ATOM 770 N N . TYR A 1 99 ? 13.328 -3.157 -2.299 1.00 74.81 99 TYR A N 1
ATOM 771 C CA . TYR A 1 99 ? 11.893 -3.075 -2.528 1.00 74.81 99 TYR A CA 1
ATOM 772 C C . TYR A 1 99 ? 11.477 -1.659 -2.935 1.00 74.81 99 TYR A C 1
ATOM 774 O O . TYR A 1 99 ? 10.824 -1.498 -3.961 1.00 74.81 99 TYR A O 1
ATOM 782 N N . GLU A 1 100 ? 11.923 -0.622 -2.221 1.00 77.06 100 GLU A N 1
ATOM 783 C CA . GLU A 1 100 ? 11.663 0.773 -2.606 1.00 77.06 100 GLU A CA 1
ATOM 784 C C . GLU A 1 100 ? 12.280 1.117 -3.973 1.00 77.06 100 GLU A C 1
ATOM 786 O O . GLU A 1 100 ? 11.641 1.788 -4.786 1.00 77.06 100 GLU A O 1
ATOM 791 N N . SER A 1 101 ? 13.473 0.592 -4.285 1.00 80.19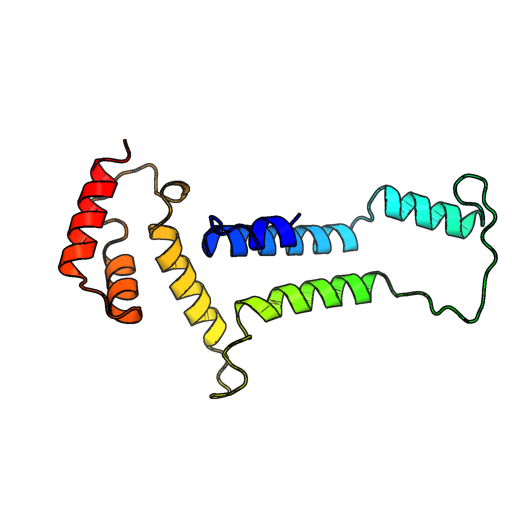 101 SER A N 1
ATOM 792 C CA . SER A 1 101 ? 14.083 0.726 -5.617 1.00 80.19 101 SER A CA 1
ATOM 793 C C . SER A 1 101 ? 13.217 0.071 -6.693 1.00 80.19 101 SER A C 1
ATOM 795 O O . SER A 1 101 ? 12.848 0.737 -7.659 1.00 80.19 101 SER A O 1
ATOM 797 N N . LEU A 1 102 ? 12.809 -1.191 -6.503 1.00 81.81 102 LEU A N 1
ATOM 798 C CA . LEU A 1 102 ? 11.906 -1.890 -7.427 1.00 81.81 102 LEU A CA 1
ATOM 799 C C . LEU A 1 102 ? 10.600 -1.121 -7.625 1.00 81.81 102 LEU A C 1
ATOM 801 O O . LEU A 1 102 ? 10.080 -1.014 -8.732 1.00 81.81 102 LEU A O 1
ATOM 805 N N . PHE A 1 103 ? 10.057 -0.596 -6.535 1.00 80.44 103 PHE A N 1
ATOM 806 C CA . PHE A 1 103 ? 8.789 0.101 -6.543 1.00 80.44 103 PHE A CA 1
ATOM 807 C C . PHE A 1 103 ? 8.884 1.429 -7.296 1.00 80.44 103 PHE A C 1
ATOM 809 O O . PHE A 1 103 ? 7.986 1.775 -8.063 1.00 80.44 103 PHE A O 1
ATOM 816 N N . SER A 1 104 ? 9.991 2.158 -7.129 1.00 79.94 104 SER A N 1
ATOM 817 C CA . SER A 1 104 ? 10.273 3.362 -7.912 1.00 79.94 104 SER A CA 1
ATOM 818 C C . SER A 1 104 ? 10.397 3.066 -9.407 1.00 79.94 104 SER A C 1
ATOM 820 O O . SER A 1 104 ? 9.829 3.798 -10.215 1.00 79.94 104 SER A O 1
ATOM 822 N N . GLU A 1 105 ? 11.025 1.947 -9.770 1.00 83.31 105 GLU A N 1
ATOM 823 C CA . GLU A 1 105 ? 11.134 1.501 -11.158 1.00 83.31 105 GLU A CA 1
ATOM 824 C C . GLU A 1 105 ? 9.761 1.116 -11.740 1.00 83.31 105 GLU A C 1
ATOM 826 O O . GLU A 1 105 ? 9.420 1.511 -12.853 1.00 83.31 105 GLU A O 1
ATOM 831 N N . LEU A 1 106 ? 8.922 0.405 -10.976 1.00 83.94 106 LEU A N 1
ATOM 832 C CA . LEU A 1 106 ? 7.573 0.012 -11.404 1.00 83.94 106 LEU A CA 1
ATOM 833 C C . LEU A 1 106 ? 6.628 1.207 -11.590 1.00 83.94 106 LEU A C 1
ATOM 835 O O . LEU A 1 106 ? 5.764 1.159 -12.466 1.00 83.94 106 LEU A O 1
ATOM 839 N N . LYS A 1 107 ? 6.798 2.298 -10.830 1.00 82.50 107 LYS A N 1
ATOM 840 C CA . LYS A 1 107 ? 5.989 3.522 -10.993 1.00 82.50 107 LYS A CA 1
ATOM 841 C C . LYS A 1 107 ? 6.103 4.132 -12.386 1.00 82.50 107 LYS A C 1
ATOM 843 O O . LYS A 1 107 ? 5.133 4.723 -12.853 1.00 82.50 107 LYS A O 1
ATOM 848 N N . VAL A 1 108 ? 7.248 3.968 -13.051 1.00 83.38 108 VAL A N 1
ATOM 849 C CA . VAL A 1 108 ? 7.489 4.472 -14.414 1.00 83.38 108 VAL A CA 1
ATOM 850 C C . VAL A 1 108 ? 6.567 3.803 -15.439 1.00 83.38 108 VAL A C 1
ATOM 852 O O . VAL A 1 108 ? 6.288 4.381 -16.486 1.00 83.38 108 VAL A O 1
ATOM 855 N N . LEU A 1 109 ? 6.033 2.615 -15.147 1.00 79.50 109 LEU A N 1
ATOM 856 C CA . LEU A 1 109 ? 5.104 1.915 -16.039 1.00 79.50 109 LEU A CA 1
ATOM 857 C C . LEU A 1 109 ? 3.669 2.458 -15.969 1.00 79.50 109 LEU A C 1
ATOM 859 O O . LEU A 1 109 ? 2.875 2.186 -16.869 1.00 79.50 109 LEU A O 1
ATOM 863 N N . GLU A 1 110 ? 3.324 3.229 -14.937 1.00 77.25 110 GLU A N 1
ATOM 864 C CA . GLU A 1 110 ? 1.979 3.772 -14.770 1.00 77.25 110 GLU A CA 1
ATOM 865 C C . GLU A 1 110 ? 1.850 5.166 -15.375 1.00 77.25 110 GLU A C 1
ATOM 867 O O . GLU A 1 110 ? 2.412 6.135 -14.865 1.00 77.25 110 GLU A O 1
ATOM 872 N N . ILE A 1 111 ? 1.010 5.282 -16.405 1.00 74.56 111 ILE A N 1
ATOM 873 C CA . ILE A 1 111 ? 0.740 6.541 -17.118 1.00 74.56 111 ILE A CA 1
ATOM 874 C C . ILE A 1 111 ? 0.280 7.652 -16.157 1.00 74.56 111 ILE A C 1
ATOM 876 O O . ILE A 1 111 ? 0.653 8.810 -16.315 1.00 74.56 111 ILE A O 1
ATOM 880 N N . ASN A 1 112 ? -0.480 7.303 -15.115 1.00 73.94 112 ASN A N 1
ATOM 881 C CA . ASN A 1 112 ? -0.979 8.257 -14.119 1.00 73.94 112 ASN A CA 1
ATOM 882 C C . ASN A 1 112 ? 0.130 8.905 -13.268 1.00 73.94 112 ASN A C 1
ATOM 884 O O . ASN A 1 112 ? -0.111 9.947 -12.661 1.00 73.94 112 ASN A O 1
ATOM 888 N N . ASN A 1 113 ? 1.317 8.295 -13.200 1.00 73.94 113 ASN A N 1
ATOM 889 C CA . ASN A 1 113 ? 2.455 8.796 -12.427 1.00 73.94 113 ASN A CA 1
ATOM 890 C C . ASN A 1 113 ? 3.466 9.564 -13.292 1.00 73.94 113 ASN A C 1
ATOM 892 O O . ASN A 1 113 ? 4.492 10.016 -12.781 1.00 73.94 113 ASN A O 1
ATOM 896 N N . TRP A 1 114 ? 3.211 9.697 -14.594 1.00 78.38 114 TRP A N 1
ATOM 897 C CA . TRP A 1 114 ? 4.119 10.364 -15.516 1.00 78.38 114 TRP A CA 1
ATOM 898 C C . TRP A 1 114 ? 4.159 11.869 -15.264 1.00 78.38 114 TRP A C 1
ATOM 900 O O . TRP A 1 114 ? 3.136 12.510 -15.015 1.00 78.38 114 TRP A O 1
ATOM 910 N N . ALA A 1 115 ? 5.363 12.444 -15.329 1.00 71.62 115 ALA A N 1
ATOM 911 C CA . ALA A 1 115 ? 5.530 13.881 -15.188 1.00 71.62 115 ALA A CA 1
ATOM 912 C C . ALA A 1 115 ? 4.770 14.618 -16.312 1.00 71.62 115 ALA A C 1
ATOM 914 O O . ALA A 1 115 ? 4.827 14.191 -17.468 1.00 71.62 115 ALA A O 1
ATOM 915 N N . PRO A 1 116 ? 4.092 15.740 -16.008 1.00 66.94 116 PRO A N 1
ATOM 916 C CA . PRO A 1 116 ? 3.380 16.526 -17.017 1.00 66.94 116 PRO A CA 1
ATOM 917 C C . PRO A 1 116 ? 4.331 17.150 -18.054 1.00 66.94 116 PRO A C 1
ATOM 919 O O . PRO A 1 116 ? 3.925 17.434 -19.179 1.00 66.94 116 PRO A O 1
ATOM 922 N N . GLU A 1 117 ? 5.604 17.339 -17.697 1.00 70.94 117 GLU A N 1
ATOM 923 C CA . GLU A 1 117 ? 6.651 17.806 -18.603 1.00 70.94 117 GLU A CA 1
ATOM 924 C C . GLU A 1 117 ? 7.349 16.624 -19.281 1.00 70.94 117 GLU A C 1
ATOM 926 O O . GLU A 1 117 ? 7.943 15.759 -18.631 1.00 70.94 117 GLU A O 1
ATOM 931 N N . LYS A 1 118 ? 7.289 16.590 -20.620 1.00 66.12 118 LYS A N 1
ATOM 932 C CA . LYS A 1 118 ? 7.906 15.516 -21.397 1.00 66.12 118 LYS A CA 1
ATOM 933 C C . LYS A 1 118 ? 9.413 15.723 -21.527 1.00 66.12 118 LYS A C 1
ATOM 935 O O . LYS A 1 118 ? 9.868 16.400 -22.447 1.00 66.12 118 LYS A O 1
ATOM 940 N N . PHE A 1 119 ? 10.190 15.082 -20.659 1.00 67.62 119 PHE A N 1
ATOM 941 C CA . PHE A 1 119 ? 11.641 14.987 -20.824 1.00 67.62 119 PHE A CA 1
ATOM 942 C C . PHE A 1 119 ? 12.011 13.837 -21.766 1.00 67.62 119 PHE A C 1
ATOM 944 O O . PHE A 1 119 ? 11.494 12.722 -21.661 1.00 67.62 119 PHE A O 1
ATOM 951 N N . VAL A 1 120 ? 12.913 14.107 -22.711 1.00 67.69 120 VAL A N 1
ATOM 952 C CA . VAL A 1 120 ? 13.490 13.067 -23.571 1.00 67.69 120 VAL A CA 1
ATOM 953 C C . VAL A 1 120 ? 14.349 12.157 -22.692 1.00 67.69 120 VAL A C 1
ATOM 955 O O . VAL A 1 120 ? 15.284 12.635 -22.059 1.00 67.69 120 VAL A O 1
ATOM 958 N N . GLY A 1 121 ? 14.016 10.866 -22.645 1.00 69.31 121 GLY A N 1
ATOM 959 C CA . GLY A 1 121 ? 14.729 9.872 -21.834 1.00 69.31 121 GLY A CA 1
ATOM 960 C C . GLY A 1 121 ? 14.160 9.638 -20.429 1.00 69.31 121 GLY A C 1
ATOM 961 O O . GLY A 1 121 ? 14.789 8.937 -19.640 1.00 69.31 121 GLY A O 1
ATOM 962 N N . TYR A 1 122 ? 12.987 10.194 -20.098 1.00 76.38 122 TYR A N 1
ATOM 963 C CA . TYR A 1 122 ? 12.301 9.887 -18.838 1.00 76.38 122 TYR A CA 1
ATOM 964 C C . TYR A 1 122 ? 12.077 8.375 -18.701 1.00 76.38 122 TYR A C 1
ATOM 966 O O . TYR A 1 122 ? 11.507 7.765 -19.602 1.00 76.38 122 TYR A O 1
ATOM 974 N N . GLY A 1 123 ? 12.516 7.771 -17.595 1.00 75.94 123 GLY A N 1
ATOM 975 C CA . GLY A 1 123 ? 12.237 6.367 -17.297 1.00 75.94 123 GLY A CA 1
ATOM 976 C C . GLY A 1 123 ? 13.117 5.333 -18.012 1.00 75.94 123 GLY A C 1
ATOM 977 O O . GLY A 1 123 ? 12.939 4.136 -17.797 1.00 75.94 123 GLY A O 1
ATOM 978 N N . GLU A 1 124 ? 14.043 5.732 -18.895 1.00 81.06 124 GLU A N 1
ATOM 979 C CA . GLU A 1 124 ? 14.820 4.765 -19.694 1.00 81.06 124 GLU A CA 1
ATOM 980 C C . GLU A 1 124 ? 15.781 3.915 -18.849 1.00 81.06 124 GLU A C 1
ATOM 982 O O . GLU A 1 124 ? 16.010 2.745 -19.178 1.00 81.06 124 GLU A O 1
ATOM 987 N N . GLN A 1 125 ? 16.322 4.485 -17.767 1.00 82.81 125 GLN A N 1
ATOM 988 C CA . GLN A 1 125 ? 17.217 3.788 -16.838 1.00 82.81 125 GLN A CA 1
ATOM 989 C C . GLN A 1 125 ? 16.437 2.784 -15.984 1.00 82.81 125 GLN A C 1
ATOM 991 O O . GLN A 1 125 ? 16.847 1.637 -15.823 1.00 82.81 125 GLN A O 1
ATOM 996 N N . GLU A 1 126 ? 15.261 3.180 -15.515 1.00 84.12 126 GLU A N 1
ATOM 997 C CA . GLU A 1 126 ? 14.355 2.355 -14.725 1.00 84.12 126 GLU A CA 1
ATOM 998 C C . GLU A 1 126 ? 13.835 1.167 -15.545 1.00 84.12 126 GLU A C 1
ATOM 1000 O O . GLU A 1 126 ? 13.822 0.030 -15.074 1.00 84.12 126 GLU A O 1
ATOM 1005 N N . ILE A 1 127 ? 13.498 1.389 -16.821 1.00 83.81 127 ILE A N 1
ATOM 1006 C CA . ILE A 1 127 ? 13.128 0.315 -17.752 1.00 83.81 127 ILE A CA 1
ATOM 1007 C C . ILE A 1 127 ? 14.307 -0.627 -18.015 1.00 83.81 127 ILE A C 1
ATOM 1009 O O . ILE A 1 127 ? 14.108 -1.836 -18.138 1.00 83.81 127 ILE A O 1
ATOM 1013 N N . GLU A 1 128 ? 15.536 -0.115 -18.098 1.00 84.81 128 GLU A N 1
ATOM 1014 C CA . GLU A 1 128 ? 16.731 -0.948 -18.249 1.00 84.81 128 GLU A CA 1
ATOM 1015 C C . GLU A 1 128 ? 16.962 -1.849 -17.038 1.00 84.81 128 GLU A C 1
ATOM 1017 O O . GLU A 1 128 ? 17.196 -3.048 -17.208 1.00 84.81 128 GLU A O 1
ATOM 1022 N N . HIS A 1 129 ? 16.822 -1.301 -15.832 1.00 85.75 129 HIS A N 1
ATOM 1023 C CA . HIS A 1 129 ? 16.929 -2.057 -14.588 1.00 85.75 129 HIS A CA 1
ATOM 1024 C C . HIS A 1 129 ? 15.841 -3.131 -14.481 1.00 85.75 129 HIS A C 1
ATOM 1026 O O . HIS A 1 129 ? 16.152 -4.293 -14.204 1.00 85.75 129 HIS A O 1
ATOM 1032 N N . LEU A 1 130 ? 14.588 -2.801 -14.817 1.00 84.75 130 LEU A N 1
ATOM 1033 C CA . LEU A 1 130 ? 13.495 -3.777 -14.874 1.00 84.75 130 LEU A CA 1
ATOM 1034 C C . LEU A 1 130 ? 13.771 -4.874 -15.903 1.00 84.75 130 LEU A C 1
ATOM 1036 O O . LEU A 1 130 ? 13.583 -6.059 -15.620 1.00 84.75 130 LEU A O 1
ATOM 1040 N N . CYS A 1 131 ? 14.261 -4.512 -17.091 1.00 84.50 131 CYS A N 1
ATOM 1041 C CA . CYS A 1 131 ? 14.611 -5.490 -18.116 1.00 84.50 131 CYS A CA 1
ATOM 1042 C C . CYS A 1 131 ? 15.743 -6.414 -17.656 1.00 84.50 131 CYS A C 1
ATOM 1044 O O . CYS A 1 131 ? 15.664 -7.619 -17.890 1.00 84.50 131 CYS A O 1
ATOM 1046 N N . ALA A 1 132 ? 16.760 -5.887 -16.972 1.00 85.31 132 ALA A N 1
ATOM 1047 C CA . ALA A 1 132 ? 17.834 -6.694 -16.401 1.00 85.31 132 ALA A CA 1
ATOM 1048 C C . ALA A 1 132 ? 17.307 -7.653 -15.319 1.00 85.31 132 ALA A C 1
ATOM 1050 O O . ALA A 1 132 ? 17.635 -8.841 -15.330 1.00 85.31 132 ALA A O 1
ATOM 1051 N N . ARG A 1 133 ? 16.431 -7.165 -14.432 1.00 82.50 133 ARG A N 1
ATOM 1052 C CA . ARG A 1 133 ? 15.869 -7.932 -13.311 1.00 82.50 133 ARG A CA 1
ATOM 1053 C C . ARG A 1 133 ? 14.941 -9.057 -13.767 1.00 82.50 133 ARG A C 1
ATOM 1055 O O . ARG A 1 133 ? 15.069 -10.185 -13.297 1.00 82.50 133 ARG A O 1
ATOM 1062 N N . PHE A 1 134 ? 14.061 -8.783 -14.730 1.00 83.25 134 PHE A N 1
ATOM 1063 C CA . PHE A 1 134 ? 13.128 -9.767 -15.295 1.00 83.25 134 PHE A CA 1
ATOM 1064 C C . PHE A 1 134 ? 13.697 -10.546 -16.492 1.00 83.25 134 PHE A C 1
ATOM 1066 O O . PHE A 1 134 ? 12.993 -11.368 -17.078 1.00 83.25 134 PHE A O 1
ATOM 1073 N N . ARG A 1 135 ? 14.969 -10.317 -16.854 1.00 84.25 135 ARG A N 1
ATOM 1074 C CA . ARG A 1 135 ? 15.658 -10.950 -17.996 1.00 84.25 135 ARG A CA 1
ATOM 1075 C C . ARG A 1 135 ? 14.913 -10.761 -19.323 1.00 84.25 135 ARG A C 1
ATOM 1077 O O . ARG A 1 135 ? 14.762 -11.691 -20.115 1.00 84.25 135 ARG A O 1
ATOM 1084 N N . LEU A 1 136 ? 14.441 -9.543 -19.563 1.00 84.62 136 LEU A N 1
ATOM 1085 C CA . LEU A 1 136 ? 13.713 -9.155 -20.766 1.00 84.62 136 LEU A CA 1
ATOM 1086 C C . LEU A 1 136 ? 14.635 -8.483 -21.792 1.00 84.62 136 LEU A C 1
ATOM 1088 O O . LEU A 1 136 ? 15.717 -7.990 -21.476 1.00 84.62 136 LEU A O 1
ATOM 1092 N N . ASN A 1 137 ? 14.196 -8.430 -23.052 1.00 85.00 137 ASN A N 1
ATOM 1093 C CA . ASN A 1 137 ? 14.942 -7.748 -24.109 1.00 85.00 137 ASN A CA 1
ATOM 1094 C C . ASN A 1 137 ? 14.809 -6.221 -23.970 1.00 85.00 137 ASN A C 1
ATOM 1096 O O . ASN A 1 137 ? 13.826 -5.632 -24.431 1.00 85.00 137 ASN A O 1
ATOM 1100 N N . ALA A 1 138 ? 15.827 -5.598 -23.373 1.00 81.00 138 ALA A N 1
ATOM 1101 C CA . ALA A 1 138 ? 15.861 -4.165 -23.093 1.00 81.00 138 ALA A CA 1
ATOM 1102 C C . ALA A 1 138 ? 15.658 -3.299 -24.345 1.00 81.00 138 ALA A C 1
ATOM 1104 O O . ALA A 1 138 ? 14.880 -2.352 -24.313 1.00 81.00 138 ALA A O 1
ATOM 1105 N N . ASN A 1 139 ? 16.274 -3.648 -25.477 1.00 80.44 139 ASN A N 1
ATOM 1106 C CA . ASN A 1 139 ? 16.205 -2.834 -26.697 1.00 80.44 139 ASN A CA 1
ATOM 1107 C C . ASN A 1 139 ? 14.789 -2.782 -27.284 1.00 80.44 139 ASN A C 1
ATOM 1109 O O . ASN A 1 139 ? 14.318 -1.723 -27.699 1.00 80.44 139 ASN A O 1
ATOM 1113 N N . LYS A 1 140 ? 14.085 -3.921 -27.297 1.00 82.44 140 LYS A N 1
ATOM 1114 C CA . LYS A 1 140 ? 12.701 -3.985 -27.788 1.00 82.44 140 LYS A CA 1
ATOM 1115 C C . LYS A 1 140 ? 11.750 -3.204 -26.878 1.00 82.44 140 LYS A C 1
ATOM 1117 O O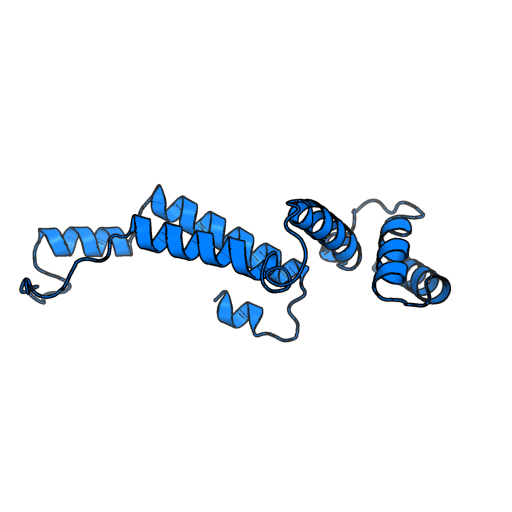 . LYS A 1 140 ? 10.878 -2.493 -27.368 1.00 82.44 140 LYS A O 1
ATOM 1122 N N . ILE A 1 141 ? 11.926 -3.330 -25.564 1.00 80.69 141 ILE A N 1
ATOM 1123 C CA . ILE A 1 141 ? 11.044 -2.707 -24.571 1.00 80.69 141 ILE A CA 1
ATOM 1124 C C . ILE A 1 141 ? 11.288 -1.200 -24.477 1.00 80.69 141 ILE A C 1
ATOM 1126 O O . ILE A 1 141 ? 10.317 -0.452 -24.470 1.00 80.69 141 ILE A O 1
ATOM 1130 N N . LYS A 1 142 ? 12.546 -0.740 -24.509 1.00 80.88 142 LYS A N 1
ATOM 1131 C CA . LYS A 1 142 ? 12.893 0.691 -24.551 1.00 80.88 142 LYS A CA 1
ATOM 1132 C C . LYS A 1 142 ? 12.248 1.398 -25.745 1.00 80.88 142 LYS A C 1
ATOM 1134 O O . LYS A 1 142 ? 11.643 2.453 -25.579 1.00 80.88 142 LYS A O 1
ATOM 1139 N N . ASN A 1 143 ? 12.307 0.792 -26.934 1.00 80.44 143 ASN A N 1
ATOM 1140 C CA . ASN A 1 143 ? 11.673 1.357 -28.128 1.00 80.44 143 ASN A CA 1
ATOM 1141 C C . ASN A 1 143 ? 10.146 1.439 -27.983 1.00 80.44 143 ASN A C 1
ATOM 1143 O O . ASN A 1 143 ? 9.576 2.503 -28.201 1.00 80.44 143 ASN A O 1
ATOM 1147 N N . ASN A 1 144 ? 9.502 0.360 -27.525 1.00 80.62 144 ASN A N 1
ATOM 1148 C CA . ASN A 1 144 ? 8.056 0.351 -27.285 1.00 80.62 144 ASN A CA 1
ATOM 1149 C C . ASN A 1 144 ? 7.631 1.370 -26.217 1.00 80.62 144 ASN A C 1
ATOM 1151 O O . ASN A 1 144 ? 6.611 2.036 -26.372 1.00 80.62 144 ASN A O 1
ATOM 1155 N N . PHE A 1 145 ? 8.404 1.505 -25.137 1.00 79.69 145 PHE A N 1
ATOM 1156 C CA . PHE A 1 145 ? 8.151 2.485 -24.084 1.00 79.69 145 PHE A CA 1
ATOM 1157 C C . PHE A 1 145 ? 8.246 3.913 -24.629 1.00 79.69 145 PHE A C 1
ATOM 1159 O O . PHE A 1 145 ? 7.341 4.715 -24.413 1.00 79.69 145 PHE A O 1
ATOM 1166 N N . ARG A 1 146 ? 9.285 4.210 -25.419 1.00 76.31 146 ARG A N 1
ATOM 1167 C CA . ARG A 1 146 ? 9.460 5.514 -26.071 1.00 76.31 146 ARG A CA 1
ATOM 1168 C C . ARG A 1 146 ? 8.316 5.849 -27.025 1.00 76.31 146 ARG A C 1
ATOM 1170 O O . ARG A 1 146 ? 7.921 7.010 -27.120 1.00 76.31 146 ARG A O 1
ATOM 1177 N N . ASP A 1 147 ? 7.807 4.855 -27.743 1.00 76.31 147 ASP A N 1
ATOM 1178 C CA . ASP A 1 147 ? 6.698 5.045 -28.672 1.00 76.31 147 ASP A CA 1
ATOM 1179 C C . ASP A 1 147 ? 5.385 5.280 -27.903 1.00 76.31 147 ASP A C 1
ATOM 1181 O O . ASP A 1 147 ? 4.720 6.283 -28.148 1.00 76.31 147 ASP A O 1
ATOM 1185 N N . ASN A 1 148 ? 5.086 4.485 -26.869 1.00 73.19 148 ASN A N 1
ATOM 1186 C CA . ASN A 1 148 ? 3.924 4.700 -25.992 1.00 73.19 148 ASN A CA 1
ATOM 1187 C C . ASN A 1 148 ? 3.970 6.049 -25.248 1.00 73.19 148 ASN A C 1
ATOM 1189 O O . ASN A 1 148 ? 2.951 6.726 -25.132 1.00 73.19 148 ASN A O 1
ATOM 1193 N N . TRP A 1 149 ? 5.150 6.489 -24.801 1.00 69.06 149 TRP A N 1
ATOM 1194 C CA . TRP A 1 149 ? 5.362 7.807 -24.187 1.00 69.06 149 TRP A CA 1
ATOM 1195 C C . TRP A 1 149 ? 5.000 8.969 -25.126 1.00 69.06 149 TRP A C 1
ATOM 1197 O O . TRP A 1 149 ? 4.479 10.015 -24.713 1.00 69.06 149 TRP A O 1
ATOM 1207 N N . LYS A 1 150 ? 5.259 8.795 -26.425 1.00 65.50 150 LYS A N 1
ATOM 1208 C CA . LYS A 1 150 ? 4.881 9.774 -27.449 1.00 65.50 150 LYS A CA 1
ATOM 1209 C C . LYS A 1 150 ? 3.379 9.755 -27.717 1.00 65.50 150 LYS A C 1
ATOM 1211 O O . LYS A 1 150 ? 2.814 10.833 -27.879 1.00 65.50 150 LYS A O 1
ATOM 1216 N N . THR A 1 151 ? 2.758 8.574 -27.722 1.00 65.44 151 THR A N 1
ATOM 1217 C CA . THR A 1 151 ? 1.347 8.367 -28.092 1.00 65.44 151 THR A CA 1
ATOM 1218 C C . THR A 1 151 ? 0.345 8.589 -26.953 1.00 65.44 151 THR A C 1
ATOM 1220 O O . THR A 1 151 ? -0.828 8.762 -27.238 1.00 65.44 151 THR A O 1
ATOM 1223 N N . ALA A 1 152 ? 0.756 8.621 -25.681 1.00 59.16 152 ALA A N 1
ATOM 1224 C CA . ALA A 1 152 ? -0.146 8.842 -24.535 1.00 59.16 152 ALA A CA 1
ATOM 1225 C C . ALA A 1 152 ? -0.649 10.303 -24.363 1.00 59.16 152 ALA A C 1
ATOM 1227 O O . ALA A 1 152 ? -0.914 10.735 -23.243 1.00 59.16 152 ALA A O 1
ATOM 1228 N N . LEU A 1 153 ? -0.734 11.072 -25.456 1.00 46.94 153 LEU A N 1
ATOM 1229 C CA . LEU A 1 153 ? -1.394 12.386 -25.563 1.00 46.94 153 LEU A CA 1
ATOM 1230 C C . LEU A 1 153 ? -2.658 12.244 -26.414 1.00 46.94 153 LEU A C 1
ATOM 1232 O O . LEU A 1 153 ? -3.615 12.997 -26.142 1.00 46.94 153 LEU A O 1
#

Radius of gyration: 23.16 Å; chains: 1; bounding box: 53×36×62 Å

Organism: NCBI:txid420089

pLDDT: mean 74.43, std 10.83, range [42.94, 85.75]